Protein AF-A0A0G1ISS4-F1 (afdb_monomer)

Solvent-accessible surface area (backbone atoms only — not comparable to full-atom values): 4139 Å² total; per-residue (Å²): 132,86,82,89,74,78,84,76,58,70,64,58,59,52,51,54,52,56,64,68,71,44,51,79,31,77,59,78,86,79,78,83,67,96,51,77,64,48,64,35,34,29,48,64,96,83,50,40,31,46,35,40,35,43,93,93,40,80,46,72,47,80,60,129

Organism: NCBI:txid1618648

Sequence (64 aa):
MNEDKNSNDPQMGSILRLLRDIPILDVAPTDTPRTPISFAIYENGATRRFYIFFNGNWRYVTLT

Nearest PDB structures (foldseek):
  3fa7-assembly2_B  TM=5.915E-01  e=1.239E+00  Homo sapiens
  3pbp-assembly2_D  TM=6.310E-01  e=1.804E+00  Saccharomyces cerevisiae
  7tbi-assembly1_Z1  TM=7.288E-01  e=3.167E+00  Saccharomyces cerevisiae
  3pbp-assembly4_J  TM=6.308E-01  e=2.975E+00  Saccharomyces cerevisiae

Mean predicted aligned error: 8.16 Å

Secondary structure (DSSP, 8-state):
------S--HHHHHHHHHHHTPPEESS---SPPSSSSEEEEEE-SS-EEEEEEETTEEEEEE--

Radius of gyration: 15.35 Å; Cα contacts (8 Å, |Δi|>4): 82; chains: 1; bounding box: 32×34×39 Å

Foldseek 3Di:
DDPPPPPDPVVVVVVVVLVVPAAEDCDDDDDFDPDQWHWHWYDNPVWTWIWIHHPRDIDIDTDD

pLDDT: mean 84.53, std 15.39, range [37.75, 97.38]

Structure (mmCIF, N/CA/C/O backbone):
data_AF-A0A0G1ISS4-F1
#
_entry.id   AF-A0A0G1ISS4-F1
#
loop_
_atom_site.group_PDB
_atom_site.id
_atom_site.type_symbol
_atom_site.label_atom_id
_atom_site.label_alt_id
_atom_site.label_comp_id
_atom_site.label_asym_id
_atom_site.label_entity_id
_atom_site.label_seq_id
_atom_site.pdbx_PDB_ins_code
_atom_site.Cartn_x
_atom_site.Cartn_y
_atom_site.Cartn_z
_atom_site.occupancy
_a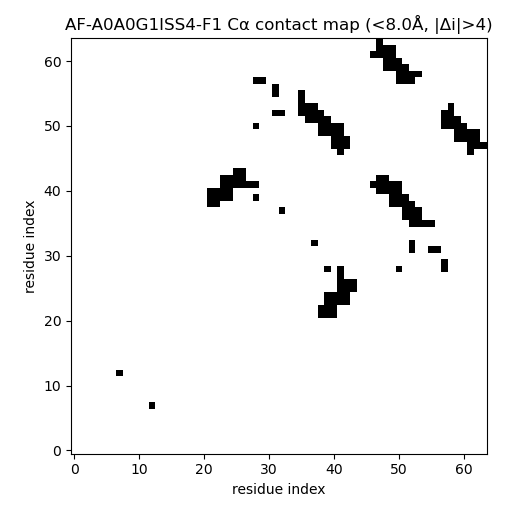tom_site.B_iso_or_equiv
_atom_site.auth_seq_id
_atom_site.auth_comp_id
_atom_site.auth_asym_id
_atom_site.auth_atom_id
_atom_site.pdbx_PDB_model_num
ATOM 1 N N . MET A 1 1 ? 22.315 21.455 26.556 1.00 37.75 1 MET A N 1
ATOM 2 C CA . MET A 1 1 ? 21.076 22.256 26.562 1.00 37.75 1 MET A CA 1
ATOM 3 C C . MET A 1 1 ? 20.337 21.868 25.292 1.00 37.75 1 MET A C 1
ATOM 5 O O . MET A 1 1 ? 20.858 22.141 24.222 1.00 37.75 1 MET A O 1
ATOM 9 N N . ASN A 1 2 ? 19.267 21.077 25.420 1.00 46.16 2 ASN A N 1
ATOM 10 C CA . ASN A 1 2 ? 18.492 20.555 24.291 1.00 46.16 2 ASN A CA 1
ATOM 11 C C . ASN A 1 2 ? 17.785 21.712 23.589 1.00 46.16 2 ASN A C 1
ATOM 13 O O . ASN A 1 2 ? 16.984 22.409 24.209 1.00 46.16 2 ASN A O 1
ATOM 17 N N . GLU A 1 3 ? 18.073 21.906 22.308 1.00 51.22 3 GLU A N 1
ATOM 18 C CA . GLU A 1 3 ? 17.249 22.747 21.450 1.00 51.22 3 GLU A CA 1
ATOM 19 C C . GLU A 1 3 ? 16.107 21.896 20.889 1.00 51.22 3 GLU A C 1
ATOM 21 O O . GLU A 1 3 ? 16.164 21.385 19.773 1.00 51.22 3 GLU A O 1
ATOM 26 N N . ASP A 1 4 ? 15.049 21.748 21.687 1.00 55.03 4 ASP A N 1
ATOM 27 C CA . ASP A 1 4 ? 13.735 21.318 21.215 1.00 55.03 4 ASP A CA 1
ATOM 28 C C . ASP A 1 4 ? 13.138 22.426 20.332 1.00 55.03 4 ASP A C 1
ATOM 30 O O . ASP A 1 4 ? 12.312 23.237 20.751 1.00 55.03 4 ASP A O 1
ATOM 34 N N . LYS A 1 5 ? 13.588 22.493 19.078 1.00 52.06 5 LYS A N 1
ATOM 35 C CA . LYS A 1 5 ? 12.936 23.259 18.012 1.00 52.06 5 LYS A CA 1
ATOM 36 C C . LYS A 1 5 ? 12.589 22.326 16.863 1.00 52.06 5 LYS A C 1
ATOM 38 O O . LYS A 1 5 ? 13.204 22.371 15.807 1.00 52.06 5 LYS A O 1
ATOM 43 N N . ASN A 1 6 ? 11.551 21.516 17.053 1.00 57.06 6 ASN A N 1
ATOM 44 C CA . ASN A 1 6 ? 10.808 20.961 15.924 1.00 57.06 6 ASN A CA 1
ATOM 45 C C . ASN A 1 6 ? 9.323 21.338 16.009 1.00 57.06 6 ASN A C 1
ATOM 47 O O . ASN A 1 6 ? 8.422 20.506 15.978 1.00 57.06 6 ASN A O 1
ATOM 51 N N . SER A 1 7 ? 9.075 22.634 16.193 1.00 56.06 7 SER A N 1
ATOM 52 C CA . SER A 1 7 ? 7.741 23.219 16.098 1.00 56.06 7 SER A CA 1
ATOM 53 C C . SER A 1 7 ? 7.487 23.571 14.632 1.00 56.06 7 SER A C 1
ATOM 55 O O . SER A 1 7 ? 7.905 24.635 14.181 1.00 56.06 7 SER A O 1
ATOM 57 N N . ASN A 1 8 ? 6.772 22.690 13.928 1.00 58.31 8 ASN A N 1
ATOM 58 C CA . ASN A 1 8 ? 6.291 22.826 12.545 1.00 58.31 8 ASN A CA 1
ATOM 59 C C . ASN A 1 8 ? 7.313 22.537 11.437 1.00 58.31 8 ASN A C 1
ATOM 61 O O . ASN A 1 8 ? 7.583 23.406 10.611 1.00 58.31 8 ASN A O 1
ATOM 65 N N . ASP A 1 9 ? 7.800 21.297 11.349 1.00 60.59 9 ASP A N 1
ATOM 66 C CA . ASP A 1 9 ? 8.358 20.797 10.088 1.00 60.59 9 ASP A CA 1
ATOM 67 C C . ASP A 1 9 ? 7.223 20.690 9.041 1.00 60.59 9 ASP A C 1
ATOM 69 O O . ASP A 1 9 ? 6.313 19.862 9.202 1.00 60.59 9 ASP A O 1
ATOM 73 N N . PRO A 1 10 ? 7.224 21.506 7.968 1.00 62.59 10 PRO A N 1
ATOM 74 C CA . PRO A 1 10 ? 6.197 21.460 6.925 1.00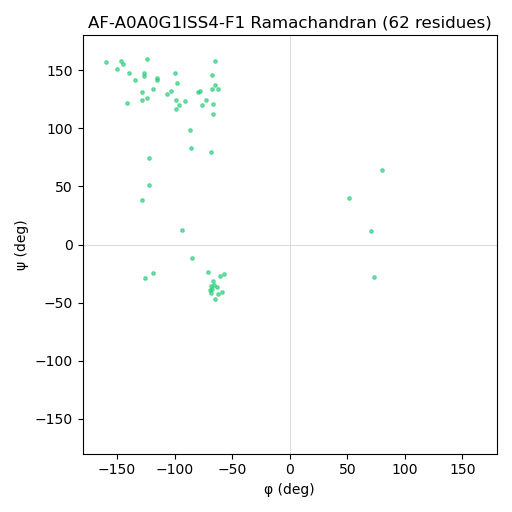 62.59 10 PRO A CA 1
ATOM 75 C C . PRO A 1 10 ? 6.084 20.076 6.271 1.00 62.59 10 PRO A C 1
ATOM 77 O O . PRO A 1 10 ? 5.014 19.704 5.779 1.00 62.59 10 PRO A O 1
ATOM 80 N N . GLN A 1 11 ? 7.167 19.290 6.295 1.00 67.19 11 GLN A N 1
ATOM 81 C CA . GLN A 1 11 ? 7.197 17.942 5.736 1.00 67.19 11 GLN A CA 1
ATOM 82 C C . GLN A 1 11 ? 6.328 16.979 6.548 1.00 67.19 11 GLN A C 1
ATOM 84 O O . GLN A 1 11 ? 5.618 16.156 5.965 1.00 67.19 11 GLN A O 1
ATOM 89 N N . MET A 1 12 ? 6.268 17.142 7.873 1.00 67.38 12 MET A N 1
ATOM 90 C CA . MET A 1 12 ? 5.433 16.312 8.746 1.00 67.38 12 MET A CA 1
ATOM 91 C C . MET A 1 12 ? 3.946 16.470 8.405 1.00 67.38 12 MET A C 1
ATOM 93 O O . MET A 1 12 ? 3.211 15.490 8.280 1.00 67.38 12 MET A O 1
ATOM 97 N N . GLY A 1 13 ? 3.504 17.709 8.166 1.00 74.38 13 GLY A N 1
ATOM 98 C CA . GLY A 1 13 ? 2.131 17.996 7.750 1.00 74.38 13 GLY A CA 1
ATOM 99 C C . GLY A 1 13 ? 1.776 17.375 6.396 1.00 74.38 13 GLY A C 1
ATOM 100 O O . GLY A 1 13 ? 0.654 16.903 6.210 1.00 74.38 13 GLY A O 1
ATOM 101 N N . SER A 1 14 ? 2.731 17.335 5.463 1.00 73.56 14 SER A N 1
ATOM 102 C CA . SER A 1 14 ? 2.532 16.724 4.144 1.00 73.56 14 SER A CA 1
ATOM 103 C C . SER A 1 14 ? 2.388 15.199 4.215 1.00 73.56 14 SER A C 1
ATOM 105 O O . SER A 1 14 ? 1.497 14.640 3.577 1.00 73.56 14 SER A O 1
ATOM 107 N N . ILE A 1 15 ? 3.173 14.540 5.072 1.00 76.56 15 ILE A N 1
ATOM 108 C CA . ILE A 1 15 ? 3.103 13.090 5.283 1.00 76.56 15 ILE A CA 1
ATOM 109 C C . ILE A 1 15 ? 1.798 12.686 5.968 1.00 76.56 15 ILE A C 1
ATOM 111 O O . ILE A 1 15 ? 1.154 11.735 5.540 1.00 76.56 15 ILE A O 1
ATOM 115 N N . LEU A 1 16 ? 1.348 13.440 6.974 1.00 77.06 16 LEU A N 1
ATOM 116 C CA . LEU A 1 16 ? 0.094 13.145 7.672 1.00 77.06 16 LEU A CA 1
ATOM 117 C C . LEU A 1 16 ? -1.131 13.310 6.765 1.00 77.06 16 LEU A C 1
ATOM 119 O O . LEU A 1 16 ? -2.090 12.552 6.889 1.00 77.06 16 LEU A O 1
ATOM 123 N N . ARG A 1 17 ? -1.107 14.283 5.844 1.00 78.69 17 ARG A N 1
ATOM 124 C CA . ARG A 1 17 ? -2.150 14.426 4.815 1.00 78.69 17 ARG A CA 1
ATOM 125 C C . ARG A 1 17 ? -2.142 13.240 3.861 1.00 78.69 17 ARG A C 1
ATOM 127 O O . ARG A 1 17 ? -3.186 12.647 3.635 1.00 78.69 17 ARG A O 1
ATOM 134 N N . LEU A 1 18 ? -0.961 12.853 3.384 1.00 76.94 18 LEU A N 1
ATOM 135 C CA . LEU A 1 18 ? -0.816 11.697 2.511 1.00 76.94 18 LEU A CA 1
ATOM 136 C C . LEU A 1 18 ? -1.316 10.410 3.177 1.00 76.94 18 LEU A C 1
ATOM 138 O O . LEU A 1 18 ? -2.009 9.652 2.519 1.00 76.94 18 LEU A O 1
ATOM 142 N N . LEU A 1 19 ? -1.031 10.201 4.469 1.00 77.81 19 LEU A N 1
ATOM 143 C CA . LEU A 1 19 ? -1.519 9.057 5.250 1.00 77.81 19 LEU A CA 1
ATOM 144 C C . LEU A 1 19 ? -3.038 9.067 5.477 1.00 77.81 19 LEU A C 1
ATOM 146 O O . LEU A 1 19 ? -3.641 8.001 5.575 1.00 77.81 19 LEU A O 1
ATOM 150 N N . ARG A 1 20 ? -3.660 10.248 5.568 1.00 81.94 20 ARG A N 1
ATOM 151 C CA . ARG A 1 20 ? -5.112 10.383 5.761 1.00 81.94 20 ARG A CA 1
ATOM 152 C C . ARG A 1 20 ? -5.902 9.917 4.542 1.00 81.94 20 ARG A C 1
ATOM 154 O O . ARG A 1 20 ? -6.951 9.307 4.709 1.00 81.94 20 ARG A O 1
ATOM 161 N N . ASP A 1 21 ? -5.398 10.206 3.350 1.00 86.00 21 ASP A N 1
ATOM 162 C CA . ASP A 1 21 ? -6.126 9.988 2.097 1.00 86.00 21 ASP A CA 1
ATOM 163 C C . ASP A 1 21 ? -5.813 8.619 1.462 1.00 86.00 21 ASP A C 1
ATOM 165 O O . ASP A 1 21 ? -6.142 8.371 0.301 1.00 86.00 21 ASP A O 1
ATOM 169 N N . ILE A 1 22 ? -5.161 7.717 2.207 1.00 90.56 22 ILE A N 1
ATOM 170 C CA . ILE A 1 22 ? -4.784 6.398 1.695 1.00 90.56 22 ILE A CA 1
ATOM 171 C C . ILE A 1 22 ? -6.029 5.519 1.575 1.00 90.56 22 ILE A C 1
ATOM 173 O O . ILE A 1 22 ? -6.720 5.302 2.574 1.00 90.56 22 ILE A O 1
ATOM 177 N N . PRO A 1 23 ? -6.311 4.966 0.383 1.00 92.38 23 PRO A N 1
ATOM 178 C CA . PRO A 1 23 ? -7.451 4.085 0.198 1.00 92.38 23 PRO A CA 1
ATOM 179 C C . PRO A 1 23 ? -7.284 2.806 1.021 1.00 92.38 23 PRO A C 1
ATOM 181 O O . PRO A 1 23 ? -6.208 2.203 1.036 1.00 92.38 23 PRO A O 1
ATOM 184 N N . ILE A 1 24 ? -8.370 2.381 1.667 1.00 93.56 24 ILE A N 1
ATOM 185 C CA . ILE A 1 24 ? -8.467 1.091 2.352 1.00 93.56 24 ILE A CA 1
ATOM 186 C C . ILE A 1 24 ? -9.194 0.121 1.421 1.00 93.56 24 ILE A C 1
ATOM 188 O O . ILE A 1 24 ? -10.300 0.405 0.964 1.00 93.56 24 ILE A O 1
ATOM 192 N N . LEU A 1 25 ? -8.550 -1.002 1.133 1.00 94.69 25 LEU A N 1
ATOM 193 C CA . LEU A 1 25 ? -8.987 -2.034 0.205 1.00 94.69 25 LEU A CA 1
ATOM 194 C C . LEU A 1 25 ? -9.253 -3.336 0.967 1.00 94.69 25 LEU A C 1
ATOM 196 O O . LEU A 1 25 ? -8.498 -3.711 1.866 1.00 94.69 25 LEU A O 1
ATOM 200 N N . ASP A 1 26 ? -10.292 -4.052 0.559 1.00 94.75 26 ASP A N 1
ATOM 201 C CA . ASP A 1 26 ? -10.638 -5.398 1.029 1.00 94.75 26 ASP A CA 1
ATOM 202 C C . ASP A 1 26 ? -9.884 -6.508 0.271 1.00 94.75 26 ASP A C 1
ATOM 204 O O . ASP A 1 26 ? -9.851 -7.662 0.701 1.00 94.75 26 ASP A O 1
ATOM 208 N N . VAL A 1 27 ? -9.231 -6.150 -0.838 1.00 94.00 27 VAL A N 1
ATOM 209 C CA . VAL A 1 27 ? -8.399 -7.021 -1.674 1.00 94.00 27 VAL A CA 1
ATOM 210 C C . VAL A 1 27 ? -7.017 -6.392 -1.863 1.00 94.00 2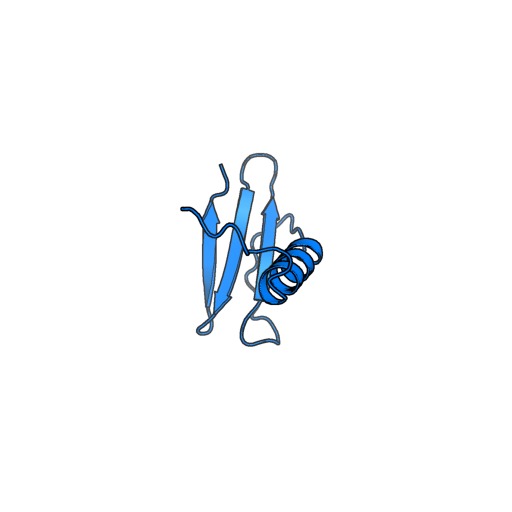7 VAL A C 1
ATOM 212 O O . VAL A 1 27 ? -6.869 -5.172 -1.939 1.00 94.00 27 VAL A O 1
ATOM 215 N N . ALA A 1 28 ? -5.975 -7.225 -1.926 1.00 94.31 28 ALA A N 1
ATOM 216 C CA . ALA A 1 28 ? -4.618 -6.748 -2.175 1.00 94.31 28 ALA A CA 1
ATOM 217 C C . ALA A 1 28 ? -4.519 -6.075 -3.562 1.00 94.31 28 ALA A C 1
ATOM 219 O O . ALA A 1 28 ? -4.990 -6.653 -4.547 1.00 94.31 28 ALA A O 1
ATOM 220 N N . PRO A 1 29 ? -3.884 -4.893 -3.675 1.00 95.12 29 PRO A N 1
ATOM 221 C CA . PRO A 1 29 ? -3.765 -4.203 -4.952 1.00 95.12 29 PRO A CA 1
ATOM 222 C C . PRO A 1 29 ? -2.855 -4.988 -5.903 1.00 95.12 29 PRO A C 1
ATOM 224 O O . PRO A 1 29 ? -1.771 -5.439 -5.525 1.00 95.12 29 PRO A O 1
ATOM 227 N N . THR A 1 30 ? -3.304 -5.145 -7.146 1.00 94.50 30 THR A N 1
ATOM 228 C CA . THR A 1 30 ? -2.568 -5.852 -8.210 1.00 94.50 30 THR A CA 1
ATOM 229 C C . THR A 1 30 ? -2.386 -4.993 -9.456 1.00 94.50 30 THR A C 1
ATOM 231 O O . THR A 1 30 ? -1.366 -5.113 -10.133 1.00 94.50 30 THR A O 1
ATOM 234 N N . ASP A 1 31 ? -3.314 -4.071 -9.716 1.00 93.81 31 ASP A N 1
ATOM 235 C CA . ASP A 1 31 ? -3.232 -3.147 -10.842 1.00 93.81 31 ASP A CA 1
ATOM 236 C C . ASP A 1 31 ? -2.091 -2.138 -10.686 1.00 93.81 31 ASP A C 1
ATOM 238 O O . ASP A 1 31 ? -1.773 -1.678 -9.586 1.00 93.81 31 ASP A O 1
ATOM 242 N N . THR A 1 32 ? -1.488 -1.759 -11.814 1.00 94.69 32 THR A N 1
ATOM 243 C CA . THR A 1 32 ? -0.455 -0.716 -11.863 1.00 94.69 32 THR A CA 1
ATOM 244 C C . THR A 1 32 ? -1.117 0.665 -11.740 1.00 94.69 32 THR A C 1
ATOM 246 O O . THR A 1 32 ? -1.931 1.023 -12.595 1.00 94.69 32 THR A O 1
ATOM 249 N N . PRO A 1 33 ? -0.782 1.471 -10.717 1.00 92.56 33 PRO A N 1
ATOM 250 C CA . PRO A 1 33 ? -1.303 2.826 -10.569 1.00 92.56 33 PRO A CA 1
ATOM 251 C C . PRO A 1 33 ? -0.853 3.764 -11.690 1.00 92.56 33 PRO A C 1
ATOM 253 O O . PRO A 1 33 ? 0.184 3.569 -12.321 1.00 92.56 33 PRO A O 1
ATOM 256 N N . ARG A 1 34 ? -1.608 4.850 -11.895 1.00 91.69 34 ARG A N 1
ATOM 257 C CA . ARG A 1 34 ? -1.252 5.897 -12.873 1.00 91.69 34 ARG A CA 1
ATOM 258 C C . ARG A 1 34 ? -0.047 6.733 -12.444 1.00 91.69 34 ARG A C 1
ATOM 260 O O . ARG A 1 34 ? 0.586 7.360 -13.288 1.00 91.69 34 ARG A O 1
ATOM 267 N N . THR A 1 35 ? 0.238 6.791 -11.144 1.00 90.31 35 THR A N 1
ATOM 268 C CA . THR A 1 35 ? 1.347 7.571 -10.593 1.00 90.31 35 THR A CA 1
ATOM 269 C C . THR A 1 35 ? 2.559 6.678 -10.309 1.00 90.31 35 THR A C 1
ATOM 271 O O . THR A 1 35 ? 2.390 5.524 -9.914 1.00 90.31 35 THR A O 1
ATOM 274 N N . PRO A 1 36 ? 3.794 7.204 -10.440 1.00 91.75 36 PRO A N 1
ATOM 275 C CA . PRO A 1 36 ? 5.014 6.436 -10.168 1.00 91.75 36 PRO A CA 1
ATOM 276 C C . PRO A 1 36 ? 5.127 5.914 -8.730 1.00 91.75 36 PRO A C 1
ATOM 278 O O . PRO A 1 36 ? 5.796 4.910 -8.495 1.00 91.75 36 PRO A O 1
ATOM 281 N N . ILE A 1 37 ? 4.492 6.613 -7.782 1.00 92.06 37 ILE A N 1
ATOM 282 C CA . ILE A 1 37 ? 4.391 6.227 -6.375 1.00 92.06 37 ILE A CA 1
ATOM 283 C C . ILE A 1 37 ? 2.919 6.280 -5.965 1.00 92.06 37 ILE A C 1
ATOM 285 O O . ILE A 1 37 ? 2.227 7.262 -6.248 1.00 92.06 37 ILE A O 1
ATOM 289 N N . SER A 1 38 ? 2.440 5.221 -5.316 1.00 93.38 38 SER A N 1
ATOM 290 C CA . SER A 1 38 ? 1.085 5.124 -4.760 1.00 93.38 38 SER A CA 1
ATOM 291 C C . SER A 1 38 ? 1.090 4.338 -3.461 1.00 93.38 38 SER A C 1
ATOM 293 O O . SER A 1 38 ? 1.948 3.481 -3.250 1.00 93.38 38 SER A O 1
ATOM 295 N N . PHE A 1 39 ? 0.093 4.602 -2.624 1.00 94.06 39 PHE A N 1
ATOM 296 C CA . PHE A 1 39 ? -0.089 3.935 -1.344 1.00 94.06 39 PHE A CA 1
ATOM 297 C C . PHE A 1 39 ? -1.494 3.349 -1.251 1.00 94.06 39 PHE A C 1
ATOM 299 O O . PHE A 1 39 ? -2.440 3.923 -1.789 1.00 94.06 39 PHE A O 1
ATOM 306 N N . ALA A 1 40 ? -1.624 2.225 -0.556 1.00 95.25 40 ALA A N 1
ATOM 307 C CA . ALA A 1 40 ? -2.909 1.629 -0.216 1.00 95.25 40 ALA 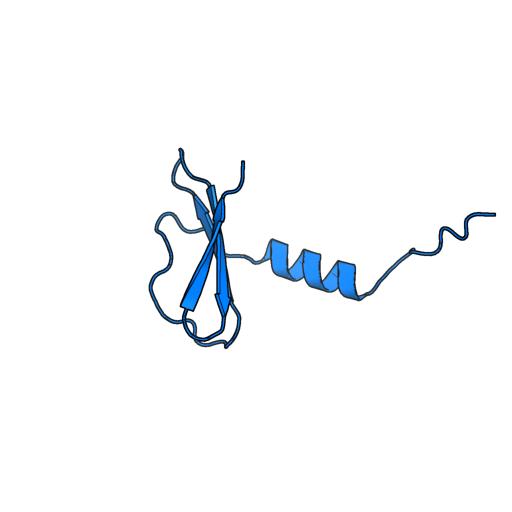A CA 1
ATOM 308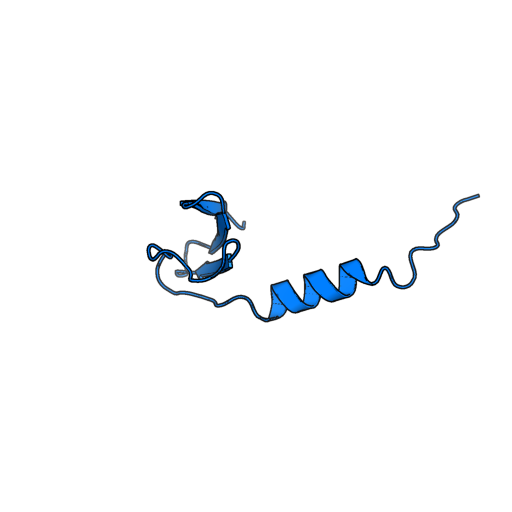 C C . ALA A 1 40 ? -2.799 0.875 1.111 1.00 95.25 40 ALA A C 1
ATOM 310 O O . ALA A 1 40 ? -1.738 0.350 1.456 1.00 95.25 40 ALA A O 1
ATOM 311 N N . ILE A 1 41 ? -3.899 0.788 1.847 1.00 95.44 41 ILE A N 1
ATOM 312 C CA . ILE A 1 41 ? -4.036 -0.111 2.990 1.00 95.44 41 ILE A CA 1
ATOM 313 C C . ILE A 1 41 ? -4.876 -1.292 2.532 1.00 95.44 41 ILE A C 1
ATOM 315 O O . ILE A 1 41 ? -5.921 -1.113 1.925 1.00 95.44 41 ILE A O 1
ATOM 319 N N . TYR A 1 42 ? -4.416 -2.498 2.827 1.00 96.19 42 TYR A N 1
ATOM 320 C CA . TYR A 1 42 ? -5.194 -3.718 2.670 1.00 96.19 42 TYR A CA 1
ATOM 321 C C . TYR A 1 42 ? -5.615 -4.222 4.045 1.00 96.19 42 TYR A C 1
ATOM 323 O O . TYR A 1 42 ? -4.761 -4.374 4.926 1.00 96.19 42 TYR A O 1
ATOM 331 N N . GLU A 1 43 ? -6.902 -4.513 4.211 1.00 94.56 43 GLU A N 1
ATOM 332 C CA . GLU A 1 43 ? -7.461 -5.033 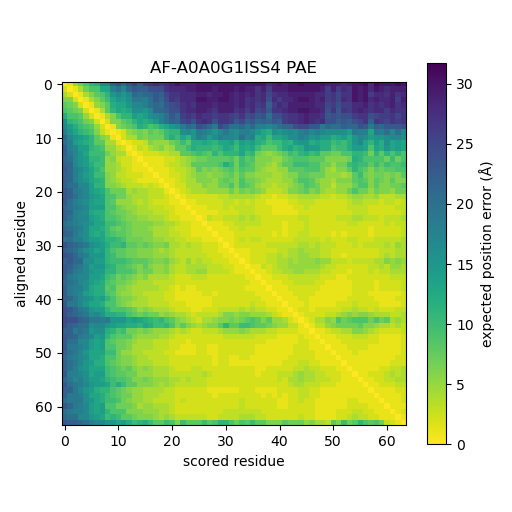5.453 1.00 94.56 43 GLU A CA 1
ATOM 333 C C . GLU A 1 43 ? -8.542 -6.086 5.187 1.00 94.56 43 GLU A C 1
ATOM 335 O O . GLU A 1 43 ? -9.545 -5.799 4.543 1.00 94.56 43 GLU A O 1
ATOM 340 N N . ASN A 1 44 ? -8.355 -7.307 5.705 1.00 90.88 44 ASN A N 1
ATOM 341 C CA . ASN A 1 44 ? -9.317 -8.409 5.536 1.00 90.88 44 ASN A CA 1
ATOM 342 C C . ASN A 1 44 ? -9.731 -9.087 6.858 1.00 90.88 44 ASN A C 1
ATOM 344 O O . ASN A 1 44 ? -9.857 -10.309 6.940 1.00 90.88 44 ASN A O 1
ATOM 348 N N . GLY A 1 45 ? -9.897 -8.306 7.927 1.00 84.56 45 GLY A N 1
ATOM 349 C CA . GLY A 1 45 ? -10.321 -8.786 9.252 1.00 84.56 45 GLY A CA 1
ATOM 350 C C . GLY A 1 45 ? -9.262 -9.577 10.037 1.00 84.56 45 GLY A C 1
ATOM 351 O O . GLY A 1 45 ? -9.260 -9.523 11.261 1.00 84.56 45 GLY A O 1
ATOM 352 N N . ALA A 1 46 ? -8.334 -10.261 9.362 1.00 87.44 46 ALA A N 1
ATOM 353 C CA . ALA A 1 46 ? -7.214 -10.982 9.978 1.00 87.44 46 ALA A CA 1
ATOM 354 C C . ALA A 1 46 ? -5.839 -10.444 9.549 1.00 87.44 46 ALA A C 1
ATOM 356 O O . ALA A 1 46 ? -4.852 -10.607 10.261 1.00 87.44 46 ALA A O 1
ATOM 357 N N . THR A 1 47 ? -5.761 -9.807 8.381 1.00 93.38 47 THR A N 1
ATOM 358 C CA . THR A 1 47 ? -4.523 -9.252 7.834 1.00 93.38 47 THR A CA 1
ATOM 359 C C . THR A 1 47 ? -4.668 -7.753 7.674 1.00 93.38 47 THR A C 1
ATOM 361 O O . THR A 1 47 ? -5.646 -7.299 7.082 1.00 93.38 47 THR A O 1
ATOM 364 N N . ARG A 1 48 ? -3.655 -7.002 8.112 1.00 95.31 48 ARG A N 1
ATOM 365 C CA . ARG A 1 48 ? -3.495 -5.587 7.780 1.00 95.31 48 ARG A CA 1
ATOM 366 C C . ARG A 1 48 ? -2.124 -5.364 7.143 1.00 95.31 48 ARG A C 1
ATOM 368 O O . ARG A 1 48 ? -1.099 -5.769 7.690 1.00 95.31 48 ARG A O 1
ATOM 375 N N . ARG A 1 49 ? -2.089 -4.763 5.954 1.00 96.31 49 ARG A N 1
ATOM 376 C CA . ARG A 1 49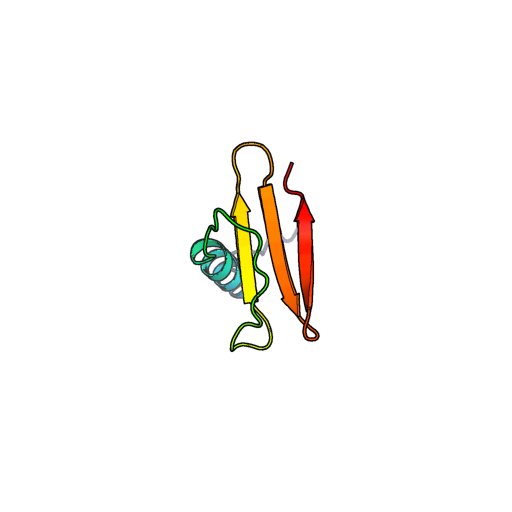 ? -0.846 -4.467 5.221 1.00 96.31 49 ARG A CA 1
ATOM 377 C C . ARG A 1 49 ? -0.870 -3.056 4.670 1.00 96.31 49 ARG A C 1
ATOM 379 O O . ARG A 1 49 ? -1.886 -2.601 4.158 1.00 96.31 49 ARG A O 1
ATOM 386 N N . PHE A 1 50 ? 0.283 -2.409 4.720 1.00 95.50 50 PHE A N 1
ATOM 387 C CA . PHE A 1 50 ? 0.528 -1.152 4.037 1.00 95.50 50 PHE A CA 1
ATOM 388 C C . PHE A 1 50 ? 1.273 -1.426 2.738 1.00 95.50 50 PHE A C 1
ATOM 390 O O . PHE A 1 50 ? 2.394 -1.935 2.767 1.00 95.50 50 PHE A O 1
ATOM 397 N N . TYR A 1 51 ? 0.641 -1.113 1.615 1.00 96.56 51 TYR A N 1
ATOM 398 C CA . TYR A 1 51 ? 1.178 -1.295 0.277 1.00 96.56 51 TYR A CA 1
ATOM 399 C C . TYR A 1 51 ? 1.783 0.005 -0.255 1.00 96.56 51 TYR A C 1
ATOM 401 O O . TYR A 1 51 ? 1.205 1.082 -0.113 1.00 96.56 51 TYR A O 1
ATOM 409 N N . ILE A 1 52 ? 2.930 -0.123 -0.920 1.00 95.69 52 ILE A N 1
ATOM 410 C CA . ILE A 1 52 ? 3.625 0.948 -1.633 1.00 95.69 52 ILE A CA 1
ATOM 411 C C . ILE A 1 52 ? 3.913 0.455 -3.047 1.00 95.69 52 ILE A C 1
ATOM 413 O O . ILE A 1 52 ? 4.557 -0.582 -3.229 1.00 95.69 52 ILE A O 1
ATOM 417 N N . PHE A 1 53 ? 3.454 1.197 -4.046 1.00 96.75 53 PHE A N 1
ATOM 418 C CA . PHE A 1 53 ? 3.853 0.998 -5.431 1.00 96.75 53 PHE A CA 1
ATOM 419 C C . PHE A 1 53 ? 5.068 1.869 -5.721 1.00 96.75 53 PHE A C 1
ATOM 421 O O . PHE A 1 53 ? 5.007 3.081 -5.531 1.00 96.75 53 PHE A O 1
ATOM 428 N N . PHE A 1 54 ? 6.163 1.262 -6.166 1.00 96.06 54 PHE A N 1
ATOM 429 C CA . PHE A 1 54 ? 7.339 1.963 -6.679 1.00 96.06 54 PHE A CA 1
ATOM 430 C C . PHE A 1 54 ? 8.162 1.011 -7.554 1.00 96.06 54 PHE A C 1
ATOM 432 O O . PHE A 1 54 ? 8.061 -0.210 -7.425 1.00 96.06 54 PHE A O 1
ATOM 439 N N . ASN A 1 55 ? 8.975 1.549 -8.467 1.00 94.94 55 ASN A N 1
ATOM 440 C CA . ASN A 1 55 ? 9.777 0.752 -9.411 1.00 94.94 55 ASN A CA 1
ATOM 441 C C . ASN A 1 55 ? 8.945 -0.299 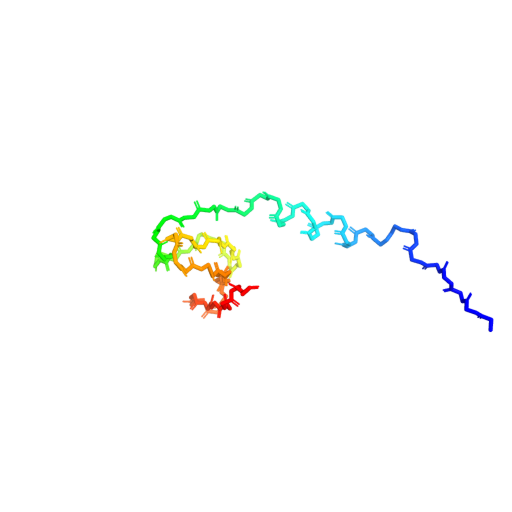-10.175 1.00 94.94 55 ASN A C 1
ATOM 443 O O . ASN A 1 55 ? 9.368 -1.445 -10.348 1.00 94.94 55 ASN A O 1
ATOM 447 N N . GLY A 1 56 ? 7.729 0.076 -10.582 1.00 94.25 56 GLY A N 1
ATOM 448 C CA . GLY A 1 56 ? 6.836 -0.785 -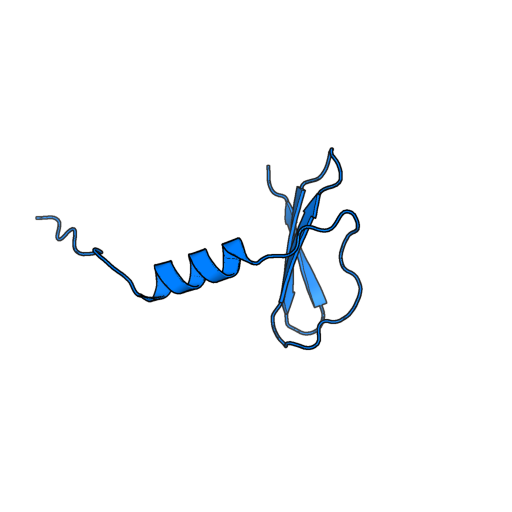11.359 1.00 94.25 56 GLY A CA 1
ATOM 449 C C . GLY A 1 56 ? 6.239 -1.966 -10.590 1.00 94.25 56 GLY A C 1
ATOM 450 O O . GLY A 1 56 ? 5.697 -2.864 -11.221 1.00 94.25 56 GLY A O 1
ATOM 451 N N . ASN A 1 57 ? 6.361 -2.010 -9.259 1.00 96.19 57 ASN A N 1
ATOM 452 C CA . ASN A 1 57 ? 5.911 -3.144 -8.458 1.00 96.19 57 ASN A CA 1
ATOM 453 C C . ASN A 1 57 ? 5.238 -2.705 -7.158 1.00 96.19 57 ASN A C 1
ATOM 455 O O . ASN A 1 57 ? 5.642 -1.734 -6.518 1.00 96.19 57 ASN A O 1
ATOM 459 N N . TRP A 1 58 ? 4.266 -3.500 -6.717 1.00 97.38 58 TRP A N 1
ATOM 460 C CA . TRP A 1 58 ? 3.729 -3.411 -5.366 1.00 97.38 58 TRP A CA 1
ATOM 461 C C . TRP A 1 58 ? 4.651 -4.113 -4.369 1.00 97.38 58 TRP A C 1
ATOM 463 O O . TRP A 1 58 ? 5.054 -5.263 -4.553 1.00 97.38 58 TRP A O 1
ATOM 473 N N . ARG A 1 59 ? 4.960 -3.422 -3.276 1.00 97.31 59 ARG A N 1
ATOM 474 C CA . ARG A 1 59 ? 5.605 -3.966 -2.078 1.00 97.31 59 ARG A CA 1
ATOM 475 C C . ARG A 1 59 ? 4.728 -3.668 -0.877 1.00 97.31 59 ARG A C 1
ATOM 477 O O . ARG A 1 59 ? 3.893 -2.771 -0.936 1.00 97.31 59 ARG A O 1
ATOM 484 N N . TYR A 1 60 ? 4.909 -4.412 0.206 1.00 96.94 60 TYR A N 1
ATOM 485 C CA . TYR A 1 60 ? 4.131 -4.178 1.412 1.00 96.94 60 TYR A CA 1
ATOM 486 C C . TYR A 1 60 ? 4.917 -4.457 2.682 1.00 96.94 60 TYR A C 1
ATOM 488 O O . TYR A 1 60 ? 5.866 -5.242 2.691 1.00 96.94 60 TYR A O 1
ATOM 496 N N . VAL A 1 61 ? 4.450 -3.838 3.760 1.00 96.06 61 VAL A N 1
ATOM 497 C CA . VAL A 1 61 ? 4.785 -4.205 5.134 1.00 96.06 61 VAL A CA 1
ATOM 498 C C . VAL A 1 61 ? 3.522 -4.690 5.835 1.00 96.06 61 VAL A C 1
ATOM 500 O O . VAL A 1 61 ? 2.423 -4.188 5.586 1.00 96.06 61 VAL A O 1
ATOM 503 N N . THR A 1 62 ? 3.666 -5.697 6.689 1.00 95.75 62 THR A N 1
ATOM 504 C CA . THR A 1 62 ? 2.577 -6.140 7.564 1.00 95.75 62 THR A CA 1
ATOM 505 C C . THR A 1 62 ? 2.470 -5.170 8.734 1.00 95.75 62 THR A C 1
ATOM 507 O O . THR A 1 62 ? 3.482 -4.841 9.347 1.00 95.75 62 THR A O 1
ATOM 510 N N . LEU A 1 63 ? 1.253 -4.716 9.026 1.00 92.00 63 LEU A N 1
ATOM 511 C CA . LEU A 1 63 ? 0.957 -3.892 10.191 1.00 92.00 63 LEU A CA 1
ATOM 512 C C . LEU A 1 63 ? 0.454 -4.818 11.303 1.00 92.00 63 LEU A C 1
ATOM 514 O O . LEU A 1 63 ? -0.531 -5.528 11.098 1.00 92.00 63 LEU A O 1
ATOM 518 N N . THR A 1 64 ? 1.164 -4.839 12.431 1.00 86.88 64 THR A N 1
ATOM 519 C CA . THR A 1 64 ? 0.852 -5.649 13.621 1.00 86.88 64 THR A CA 1
ATOM 520 C C . THR A 1 64 ? 0.263 -4.797 14.725 1.00 86.88 64 THR A C 1
ATOM 522 O O . THR A 1 64 ? 0.828 -3.700 14.939 1.00 86.88 64 THR A O 1
#